Protein AF-A0A934GVJ2-F1 (afdb_monomer_lite)

Foldseek 3Di:
DDPVVLVVQLVVQLVVQLVVQQVVQQVCCCVVPVDRDGDNVRSNVRSNVRSVVVSVVVVVVVVVD

Sequence (65 aa):
MNIKALLVEFKTVFTVTFITVALVTFLWN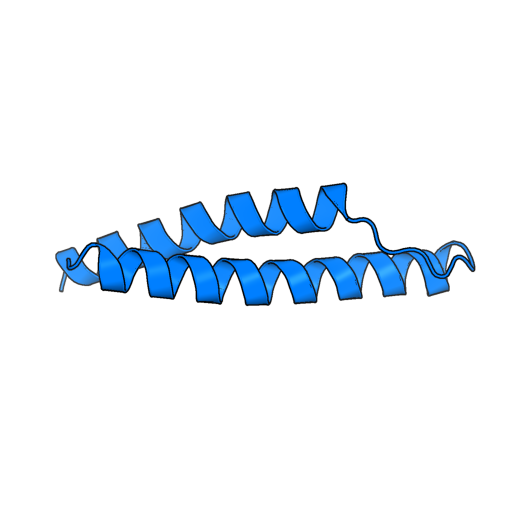LIGHGQSVVDWETSFRFATIFGVILTWVKSREARNQ

pLDDT: mean 93.27, std 7.74, range [57.25, 98.5]

Secondary structure (DSSP, 8-state):
--HHHHHHHHHHHHHHHHHHHHHHHHHHHHHHHS-----HHHHHHHHHHHHHHHHHHHHHHHHH-

Structure (mmCIF, N/CA/C/O backbone):
data_AF-A0A934GVJ2-F1
#
_entry.id   AF-A0A934GVJ2-F1
#
loop_
_atom_site.group_PDB
_atom_site.id
_atom_site.type_symbol
_atom_site.label_atom_id
_atom_site.label_alt_id
_atom_site.label_comp_id
_atom_site.label_asym_id
_atom_site.label_entity_id
_atom_site.label_seq_id
_atom_site.pdbx_PDB_ins_code
_atom_site.Cartn_x
_atom_site.Cartn_y
_atom_site.Cartn_z
_atom_site.occupancy
_atom_site.B_iso_or_equiv
_atom_site.auth_seq_id
_atom_site.auth_comp_id
_atom_site.auth_asym_id
_atom_site.auth_atom_id
_atom_site.pdbx_PDB_model_num
ATOM 1 N N . MET A 1 1 ? -17.442 -0.002 17.157 1.00 65.06 1 MET A N 1
ATOM 2 C CA . MET A 1 1 ? -16.334 0.832 16.638 1.00 65.06 1 MET A CA 1
ATOM 3 C C . MET A 1 1 ? -16.924 1.927 15.762 1.00 65.06 1 MET A C 1
ATOM 5 O O . MET A 1 1 ? -17.874 1.652 15.038 1.00 65.06 1 MET A O 1
ATOM 9 N N . ASN A 1 2 ? -16.429 3.160 15.856 1.00 84.31 2 ASN A N 1
ATOM 10 C CA . ASN A 1 2 ? -16.938 4.266 15.043 1.00 84.31 2 ASN A CA 1
ATOM 11 C C . ASN A 1 2 ? -16.545 4.043 13.570 1.00 84.31 2 ASN A C 1
ATOM 13 O O . ASN A 1 2 ? -15.363 3.863 13.282 1.00 84.31 2 ASN A O 1
ATOM 17 N N . ILE A 1 3 ? -17.510 4.074 12.644 1.00 88.06 3 ILE A N 1
ATOM 18 C CA . ILE A 1 3 ? -17.264 3.912 11.198 1.00 88.06 3 ILE A CA 1
ATOM 19 C C . ILE A 1 3 ? -16.209 4.906 10.683 1.00 88.06 3 ILE A C 1
ATOM 21 O O . ILE A 1 3 ? -15.406 4.574 9.816 1.00 88.06 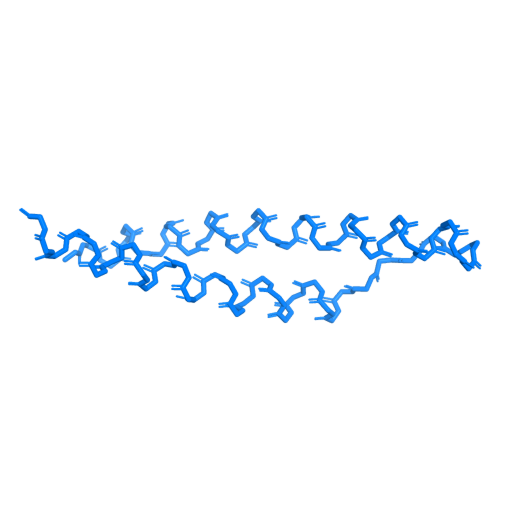3 ILE A O 1
ATOM 25 N N . LYS A 1 4 ? -16.146 6.108 11.276 1.00 90.75 4 LYS A N 1
ATOM 26 C CA . LYS A 1 4 ? -15.131 7.118 10.955 1.00 90.75 4 LYS A CA 1
ATOM 27 C C . LYS A 1 4 ? -13.725 6.645 11.325 1.00 90.75 4 LYS A C 1
ATOM 29 O O . LYS A 1 4 ? -12.803 6.862 10.551 1.00 90.75 4 LYS A O 1
ATOM 34 N N . ALA A 1 5 ? -13.568 5.973 12.467 1.00 89.56 5 ALA A N 1
ATOM 35 C CA . ALA A 1 5 ? -12.280 5.433 12.898 1.00 89.56 5 ALA A CA 1
ATOM 36 C C . ALA A 1 5 ? -11.810 4.306 11.966 1.00 89.56 5 ALA A C 1
ATOM 38 O O . ALA A 1 5 ? -10.663 4.325 11.536 1.00 89.56 5 ALA A O 1
ATOM 39 N N . LEU A 1 6 ? -12.714 3.403 11.562 1.00 90.88 6 LEU A N 1
ATOM 40 C CA . LEU A 1 6 ? -12.414 2.360 10.570 1.00 90.88 6 LEU A CA 1
ATOM 41 C C . LEU A 1 6 ? -11.966 2.945 9.227 1.00 90.88 6 LEU A C 1
ATOM 43 O O . LEU A 1 6 ? -11.004 2.468 8.637 1.00 90.88 6 LEU A O 1
ATOM 47 N N . LEU A 1 7 ? -12.642 3.993 8.748 1.00 93.88 7 LEU A N 1
ATOM 48 C CA . LEU A 1 7 ? -12.272 4.650 7.494 1.00 93.88 7 LEU A CA 1
ATOM 49 C C . LEU A 1 7 ? -10.909 5.339 7.576 1.00 93.88 7 LEU A C 1
ATOM 51 O O . LEU A 1 7 ? -10.164 5.314 6.601 1.00 93.88 7 LEU A O 1
ATOM 55 N N . VAL A 1 8 ? -10.578 5.962 8.710 1.00 94.50 8 VAL A N 1
ATOM 56 C CA . VAL A 1 8 ? -9.252 6.563 8.922 1.00 94.50 8 VAL A CA 1
ATOM 57 C C . VAL A 1 8 ? -8.178 5.479 8.956 1.00 94.50 8 VAL A C 1
ATOM 59 O O . VAL A 1 8 ? -7.162 5.623 8.286 1.00 94.50 8 VAL A O 1
ATOM 62 N N . GLU A 1 9 ? -8.412 4.374 9.663 1.00 93.44 9 GLU A N 1
ATOM 63 C CA . GLU A 1 9 ? -7.474 3.248 9.710 1.00 93.44 9 GLU A CA 1
ATOM 64 C C . GLU A 1 9 ? -7.247 2.631 8.333 1.00 93.44 9 GLU A C 1
ATOM 66 O O . GLU A 1 9 ? -6.099 2.498 7.913 1.00 93.44 9 GLU A O 1
ATOM 71 N N . PHE A 1 10 ? -8.327 2.356 7.599 1.00 95.50 10 PHE A N 1
ATOM 72 C CA . PHE A 1 10 ? -8.248 1.866 6.229 1.00 95.50 10 PHE A CA 1
ATOM 73 C C . PHE A 1 10 ? -7.437 2.807 5.345 1.00 95.50 10 PHE A C 1
ATOM 75 O O . PHE A 1 10 ? -6.519 2.355 4.669 1.00 95.50 10 PHE A O 1
ATOM 82 N N . LYS A 1 11 ? -7.725 4.116 5.371 1.00 97.38 11 LYS A N 1
ATOM 83 C CA . LYS A 1 11 ? -6.984 5.106 4.574 1.00 97.38 11 LYS A CA 1
ATOM 84 C C . LYS A 1 11 ? -5.503 5.125 4.923 1.00 97.38 11 LYS A C 1
ATOM 86 O O . LYS A 1 11 ? -4.679 5.205 4.014 1.00 97.38 11 LYS A O 1
ATOM 91 N N . THR A 1 12 ? -5.162 5.044 6.206 1.00 96.69 12 THR A N 1
ATOM 92 C CA . THR A 1 12 ? -3.768 5.026 6.658 1.00 96.69 12 THR A CA 1
ATOM 93 C C . THR A 1 12 ? -3.050 3.788 6.136 1.00 96.69 12 THR A C 1
ATOM 95 O O . THR A 1 12 ? -2.018 3.921 5.483 1.00 96.69 12 THR A O 1
ATOM 98 N N . VAL A 1 13 ? -3.615 2.597 6.356 1.00 97.25 13 VAL A N 1
ATOM 99 C CA . VAL A 1 13 ? -3.014 1.339 5.890 1.00 97.25 13 VAL A CA 1
ATOM 100 C C . VAL A 1 13 ? -2.906 1.326 4.368 1.00 97.25 13 VAL A C 1
ATOM 102 O O . VAL A 1 13 ? -1.832 1.067 3.836 1.00 97.25 13 VAL A O 1
ATOM 105 N N . PHE A 1 14 ? -3.990 1.671 3.671 1.00 98.00 14 PHE A N 1
ATOM 106 C CA . PHE A 1 14 ? -4.030 1.745 2.215 1.00 98.00 14 PHE A CA 1
ATOM 107 C C . PHE A 1 14 ? -2.926 2.656 1.672 1.00 98.00 14 PHE A C 1
ATOM 109 O O . PHE A 1 14 ? -2.171 2.243 0.799 1.00 98.00 14 PHE A O 1
ATOM 116 N N . THR A 1 15 ? -2.802 3.876 2.204 1.00 98.25 15 THR A N 1
ATOM 117 C CA . THR A 1 15 ? -1.823 4.860 1.717 1.00 98.25 15 THR A CA 1
ATOM 118 C C . THR A 1 15 ? -0.394 4.377 1.942 1.00 98.25 15 THR A C 1
ATOM 120 O O . THR A 1 15 ? 0.424 4.457 1.029 1.00 98.25 15 THR A O 1
ATOM 123 N N . VAL A 1 16 ? -0.097 3.829 3.126 1.00 98.25 16 VAL A N 1
ATOM 124 C CA . VAL A 1 16 ? 1.233 3.282 3.428 1.00 98.25 16 VAL A CA 1
ATOM 125 C C . VAL A 1 16 ? 1.559 2.129 2.482 1.00 98.25 16 VAL A C 1
ATOM 127 O O . VAL A 1 16 ? 2.588 2.169 1.815 1.00 98.25 16 VAL A O 1
ATOM 130 N N . THR A 1 17 ? 0.668 1.142 2.352 1.00 98.31 17 THR A N 1
ATOM 131 C CA . THR A 1 17 ? 0.884 0.006 1.448 1.00 98.31 17 THR A CA 1
ATOM 132 C C . THR A 1 17 ? 1.035 0.453 -0.002 1.00 98.31 17 THR A C 1
ATOM 134 O O . THR A 1 17 ? 1.928 -0.034 -0.690 1.00 98.31 17 THR A O 1
ATOM 137 N N . PHE A 1 18 ? 0.205 1.388 -0.469 1.00 98.50 18 PHE A N 1
ATOM 138 C CA . PHE A 1 18 ? 0.264 1.889 -1.839 1.00 98.50 18 PHE A CA 1
ATOM 139 C C . PHE A 1 18 ? 1.626 2.506 -2.149 1.00 98.50 18 PHE A C 1
ATOM 141 O O . PHE A 1 18 ? 2.253 2.134 -3.137 1.00 98.50 18 PHE A O 1
ATOM 148 N N . ILE A 1 19 ? 2.113 3.392 -1.276 1.00 98.50 19 ILE A N 1
ATOM 149 C CA . ILE A 1 19 ? 3.419 4.039 -1.442 1.00 98.50 19 ILE A CA 1
ATOM 150 C C . ILE A 1 19 ? 4.539 3.000 -1.381 1.00 98.50 19 ILE A C 1
ATOM 152 O O . ILE A 1 19 ? 5.432 3.015 -2.225 1.00 98.50 19 ILE A O 1
ATOM 156 N N . THR A 1 20 ? 4.491 2.071 -0.423 1.00 98.38 20 THR A N 1
ATOM 157 C CA . THR A 1 20 ? 5.503 1.017 -0.299 1.00 98.38 20 THR A CA 1
ATOM 158 C C . THR A 1 20 ? 5.576 0.158 -1.559 1.00 98.38 20 THR A C 1
ATOM 160 O O . THR A 1 20 ? 6.667 -0.049 -2.083 1.00 98.38 20 THR A O 1
ATOM 163 N N . VAL A 1 21 ? 4.444 -0.316 -2.082 1.00 98.31 21 VAL A N 1
ATOM 164 C CA . VAL A 1 21 ? 4.434 -1.177 -3.275 1.00 98.31 21 VAL A CA 1
ATOM 165 C C . VAL A 1 21 ? 4.796 -0.389 -4.533 1.00 98.31 21 VAL A C 1
ATOM 167 O O . VAL A 1 21 ? 5.545 -0.900 -5.365 1.00 98.31 21 VAL A O 1
ATOM 170 N N . ALA A 1 22 ? 4.375 0.873 -4.645 1.00 98.12 22 ALA A N 1
ATOM 171 C CA . ALA A 1 22 ? 4.788 1.742 -5.744 1.00 98.12 22 ALA A CA 1
ATOM 172 C C . ALA A 1 22 ? 6.311 1.929 -5.769 1.00 98.12 22 ALA A C 1
ATOM 174 O O . ALA A 1 22 ? 6.932 1.801 -6.821 1.00 98.12 22 ALA A O 1
ATOM 175 N N . LEU A 1 23 ? 6.932 2.154 -4.607 1.00 98.31 23 LEU A N 1
ATOM 176 C CA . LEU A 1 23 ? 8.387 2.263 -4.492 1.00 98.31 23 LEU A CA 1
ATOM 177 C C . LEU A 1 23 ? 9.093 0.940 -4.802 1.00 98.31 23 LEU A C 1
ATOM 179 O O . LEU A 1 23 ? 10.080 0.935 -5.531 1.00 98.31 23 LEU A O 1
ATOM 183 N N . VAL A 1 24 ? 8.594 -0.182 -4.279 1.00 97.75 24 VAL A N 1
ATOM 184 C CA . VAL A 1 24 ? 9.194 -1.503 -4.523 1.00 97.75 24 VAL A CA 1
ATOM 185 C C . VAL A 1 24 ? 9.136 -1.861 -6.007 1.00 97.75 24 VAL A C 1
ATOM 187 O O . VAL A 1 24 ? 10.150 -2.260 -6.574 1.00 97.75 24 VAL A O 1
ATOM 190 N N . THR A 1 25 ? 7.980 -1.681 -6.650 1.00 97.50 25 THR A N 1
ATOM 191 C CA . THR A 1 25 ? 7.808 -1.977 -8.081 1.00 97.50 25 THR A CA 1
ATOM 192 C C . THR A 1 25 ? 8.648 -1.045 -8.949 1.00 97.50 25 THR A C 1
ATOM 194 O O . THR A 1 25 ? 9.308 -1.508 -9.875 1.00 97.50 25 THR A O 1
ATOM 197 N N . PHE A 1 26 ? 8.715 0.241 -8.601 1.00 97.50 26 PHE A N 1
ATOM 198 C CA . PHE A 1 26 ? 9.592 1.202 -9.261 1.00 97.50 26 PHE A CA 1
ATOM 199 C C . PHE A 1 26 ? 11.065 0.795 -9.195 1.00 97.50 26 PHE A C 1
ATOM 201 O O . PHE A 1 26 ? 11.732 0.721 -10.224 1.00 97.50 26 PHE A O 1
ATOM 208 N N . LEU A 1 27 ? 11.580 0.512 -7.994 1.00 97.31 27 LEU A N 1
ATOM 209 C CA . LEU A 1 27 ? 12.984 0.149 -7.801 1.00 97.31 27 LEU A CA 1
ATOM 210 C C . LEU A 1 27 ? 13.319 -1.179 -8.481 1.00 97.31 27 LEU A C 1
ATOM 212 O O . LEU A 1 27 ? 14.387 -1.309 -9.077 1.00 97.31 27 LEU A O 1
ATOM 216 N N . TRP A 1 28 ? 12.399 -2.143 -8.437 1.00 96.62 28 TRP A N 1
ATOM 217 C CA . TRP A 1 28 ? 12.549 -3.414 -9.137 1.00 96.62 28 TRP A CA 1
ATOM 218 C C . TRP A 1 28 ? 12.651 -3.227 -10.655 1.00 96.62 28 TRP A C 1
ATOM 220 O O . TRP A 1 28 ? 13.544 -3.789 -11.290 1.00 96.62 28 TRP A O 1
ATOM 230 N N . ASN A 1 29 ? 11.787 -2.395 -11.239 1.00 95.38 29 ASN A N 1
ATOM 231 C CA . ASN A 1 29 ? 11.814 -2.095 -12.670 1.00 95.38 29 ASN A CA 1
ATOM 232 C C . ASN A 1 29 ? 13.060 -1.292 -13.064 1.00 95.38 29 ASN A C 1
ATOM 234 O O . ASN A 1 29 ? 13.676 -1.571 -14.095 1.00 95.38 29 ASN A O 1
ATOM 238 N N . LEU A 1 30 ? 13.482 -0.356 -12.214 1.00 96.31 30 LEU A N 1
ATOM 239 C CA . LEU A 1 30 ? 14.670 0.455 -12.446 1.00 96.31 30 LEU A CA 1
ATOM 240 C C . LEU A 1 30 ? 15.942 -0.400 -12.445 1.00 96.31 30 LEU A C 1
ATOM 242 O O . LEU A 1 30 ? 16.750 -0.289 -13.362 1.00 96.31 30 LEU A O 1
ATOM 246 N N . ILE A 1 31 ? 16.112 -1.263 -11.441 1.00 96.25 31 ILE A N 1
ATOM 247 C CA . ILE A 1 31 ? 17.327 -2.072 -11.273 1.00 96.25 31 ILE A CA 1
ATOM 248 C C . ILE A 1 31 ? 17.328 -3.280 -12.217 1.00 96.25 31 ILE A C 1
ATOM 250 O O . ILE A 1 31 ? 18.352 -3.582 -12.821 1.00 96.25 31 ILE A O 1
ATOM 254 N N . GLY A 1 32 ? 16.196 -3.977 -12.348 1.00 94.06 32 GLY A N 1
ATOM 255 C CA . GLY A 1 32 ? 16.107 -5.220 -13.117 1.00 94.06 32 GLY A CA 1
ATOM 256 C C . GLY A 1 32 ? 15.937 -5.019 -14.623 1.00 94.06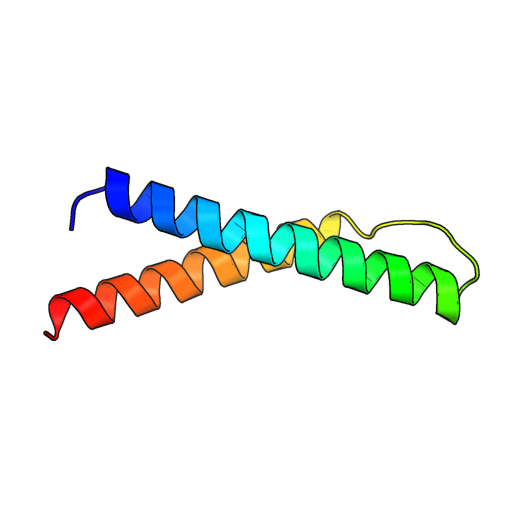 32 GLY A C 1
ATOM 257 O O . GLY A 1 32 ? 16.416 -5.838 -15.401 1.00 94.06 32 GLY A O 1
ATOM 258 N N . HIS A 1 33 ? 15.271 -3.937 -15.036 1.00 92.88 33 HIS A N 1
ATOM 259 C CA . HIS A 1 33 ? 14.885 -3.712 -16.435 1.00 92.88 33 HIS A CA 1
ATOM 260 C C . HIS A 1 33 ? 15.391 -2.375 -16.998 1.00 92.88 33 HIS A C 1
ATOM 262 O O . HIS A 1 33 ? 15.176 -2.091 -18.175 1.00 92.88 33 HIS A O 1
ATOM 268 N N . GLY A 1 34 ? 16.041 -1.534 -16.183 1.00 93.94 34 GLY A N 1
ATOM 269 C CA . GLY A 1 34 ? 16.478 -0.197 -16.596 1.00 93.94 34 GLY A CA 1
ATOM 270 C C . GLY A 1 34 ? 15.320 0.762 -16.895 1.00 93.94 34 GLY A C 1
ATOM 271 O O . GLY A 1 34 ? 15.530 1.790 -17.536 1.00 93.94 34 GLY A O 1
ATOM 272 N N . GLN A 1 35 ? 14.093 0.434 -16.469 1.00 93.88 35 GLN A N 1
ATOM 273 C CA . GLN A 1 35 ? 12.895 1.218 -16.761 1.00 93.88 35 GLN A CA 1
ATOM 274 C C . GLN A 1 35 ? 12.397 1.954 -15.519 1.00 93.88 35 GLN A C 1
ATOM 276 O O . GLN A 1 35 ? 12.099 1.355 -14.490 1.00 93.88 35 GLN A O 1
ATOM 281 N N . SER A 1 36 ? 12.246 3.272 -15.639 1.00 92.56 36 SER A N 1
ATOM 282 C CA . SER A 1 36 ? 11.740 4.151 -14.577 1.00 92.56 36 SER A CA 1
ATOM 283 C C . S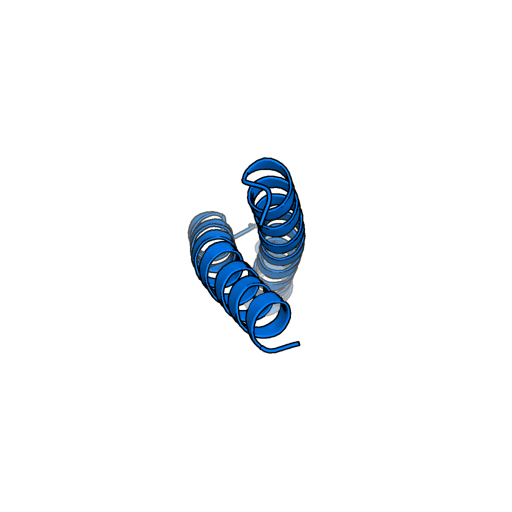ER A 1 36 ? 10.202 4.149 -14.548 1.00 92.56 36 SER A C 1
ATOM 285 O O . SER A 1 36 ? 9.562 5.171 -14.793 1.00 92.56 36 SER A O 1
ATOM 287 N N . VAL A 1 37 ? 9.595 2.975 -14.336 1.00 95.75 37 VAL A N 1
ATOM 288 C CA . VAL A 1 37 ? 8.136 2.772 -14.409 1.00 95.75 37 VAL A CA 1
ATOM 289 C C . VAL A 1 37 ? 7.610 2.157 -13.116 1.00 95.75 37 VAL A C 1
ATOM 291 O O . VAL A 1 37 ? 8.104 1.132 -12.653 1.00 95.75 37 VAL A O 1
ATOM 294 N N . VAL A 1 38 ? 6.578 2.781 -12.548 1.00 96.81 38 VAL A N 1
ATOM 295 C CA . VAL A 1 38 ? 5.814 2.261 -11.405 1.00 96.81 38 VAL A CA 1
ATOM 296 C C . VAL A 1 38 ? 4.733 1.306 -11.914 1.00 96.81 38 VAL A C 1
ATOM 298 O O . VAL A 1 38 ? 4.020 1.641 -12.861 1.00 96.81 38 VAL A O 1
ATOM 301 N N . ASP A 1 39 ? 4.555 0.160 -11.255 1.00 97.06 39 ASP A N 1
ATOM 302 C CA . ASP A 1 39 ? 3.403 -0.711 -11.507 1.00 97.06 39 ASP A CA 1
ATOM 303 C C . ASP A 1 39 ? 2.215 -0.274 -10.635 1.00 97.06 39 ASP A C 1
ATOM 305 O O . ASP A 1 39 ? 2.082 -0.637 -9.459 1.00 97.06 39 ASP A O 1
ATOM 309 N N . TRP A 1 40 ? 1.349 0.551 -11.223 1.00 97.00 40 TRP A N 1
ATOM 310 C CA . TRP A 1 40 ? 0.165 1.090 -10.557 1.00 97.00 40 TRP A CA 1
ATOM 311 C C . TRP A 1 40 ? -0.899 0.033 -10.266 1.00 97.00 40 TRP A C 1
ATOM 313 O O . TRP A 1 40 ? -1.574 0.133 -9.240 1.00 97.00 40 TRP A O 1
ATOM 323 N N . GLU A 1 41 ? -1.045 -0.972 -11.132 1.00 98.00 41 GLU A N 1
ATOM 324 C CA . GLU A 1 41 ? -2.035 -2.037 -10.960 1.00 98.00 41 GLU A CA 1
ATOM 325 C C . GLU A 1 41 ? -1.683 -2.880 -9.736 1.00 98.00 41 GLU A C 1
ATOM 327 O O . GLU A 1 41 ? -2.500 -3.024 -8.820 1.00 98.00 41 GLU A O 1
ATOM 332 N N . THR A 1 42 ? -0.436 -3.354 -9.668 1.00 97.31 42 THR A N 1
ATOM 333 C CA . THR A 1 42 ? 0.070 -4.104 -8.518 1.00 97.31 42 THR A CA 1
ATOM 334 C C . THR A 1 42 ? -0.023 -3.259 -7.248 1.00 97.31 42 THR A C 1
ATOM 336 O O . THR A 1 42 ? -0.569 -3.714 -6.241 1.00 97.31 42 THR A O 1
ATOM 339 N N . SER A 1 43 ? 0.402 -1.995 -7.294 1.00 97.75 43 SER A N 1
ATOM 340 C CA . SER A 1 43 ? 0.346 -1.098 -6.132 1.00 97.75 43 SER A CA 1
ATOM 341 C C . SER A 1 43 ? -1.076 -0.903 -5.601 1.00 97.75 43 SER A C 1
ATOM 343 O O . SER A 1 43 ? -1.313 -1.038 -4.398 1.00 97.75 43 SER A O 1
ATOM 345 N N . PHE A 1 44 ? -2.047 -0.647 -6.482 1.00 98.06 44 PHE A N 1
ATOM 346 C CA . PHE A 1 44 ? -3.444 -0.443 -6.095 1.00 98.06 44 PHE A CA 1
ATOM 347 C C . PHE A 1 44 ? -4.099 -1.727 -5.572 1.00 98.06 44 PHE A C 1
ATOM 349 O O . PHE A 1 44 ? -4.823 -1.704 -4.568 1.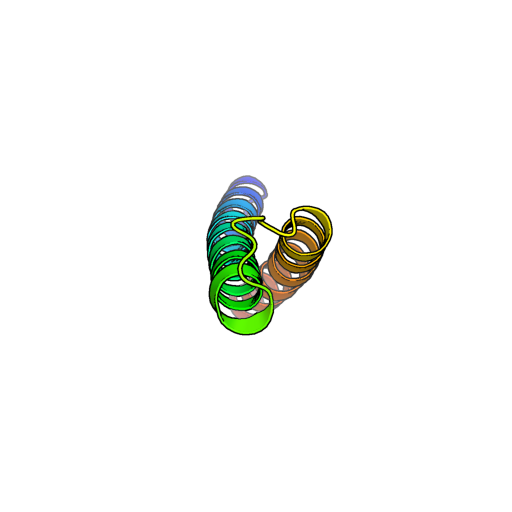00 98.06 44 PHE A O 1
ATOM 356 N N . ARG A 1 45 ? -3.817 -2.867 -6.215 1.00 98.38 45 ARG A N 1
ATOM 357 C CA . ARG A 1 45 ? -4.339 -4.176 -5.813 1.00 98.38 45 ARG A CA 1
ATOM 358 C C . ARG A 1 45 ? -3.864 -4.553 -4.413 1.00 98.38 45 ARG A C 1
ATOM 360 O O . ARG A 1 45 ? -4.683 -4.904 -3.563 1.00 98.38 45 ARG A O 1
ATOM 367 N N . PHE A 1 46 ? -2.567 -4.421 -4.147 1.00 98.00 46 PHE A N 1
ATOM 368 C CA . PHE A 1 46 ? -1.995 -4.707 -2.833 1.00 98.00 46 PHE A CA 1
ATOM 369 C C . PHE A 1 46 ? -2.500 -3.744 -1.754 1.00 98.00 46 PHE A C 1
ATOM 371 O O . PHE A 1 46 ? -2.895 -4.197 -0.679 1.00 98.00 46 PHE A O 1
ATOM 378 N N . ALA A 1 47 ? -2.560 -2.439 -2.042 1.00 98.19 47 ALA A N 1
ATOM 379 C CA . ALA A 1 47 ? -3.091 -1.440 -1.114 1.00 98.19 47 ALA A CA 1
ATOM 380 C C . ALA A 1 47 ? -4.541 -1.724 -0.708 1.00 98.19 47 ALA A C 1
ATOM 382 O O . ALA A 1 47 ? -4.891 -1.620 0.467 1.00 98.19 47 ALA A O 1
ATOM 383 N N . THR A 1 48 ? -5.372 -2.146 -1.663 1.00 97.81 48 THR A N 1
ATOM 384 C CA . THR A 1 48 ? -6.768 -2.510 -1.400 1.00 97.81 48 THR A CA 1
ATOM 385 C C . THR A 1 48 ? -6.861 -3.762 -0.529 1.00 97.81 48 THR A C 1
ATOM 387 O O . THR A 1 48 ? -7.550 -3.747 0.491 1.00 97.81 48 THR A O 1
ATOM 390 N N . ILE A 1 49 ? -6.143 -4.832 -0.891 1.00 97.75 49 ILE A N 1
ATOM 391 C CA . ILE A 1 49 ? -6.177 -6.110 -0.163 1.00 97.75 49 ILE A CA 1
ATOM 392 C C . ILE A 1 49 ? -5.692 -5.922 1.277 1.00 97.75 49 ILE A C 1
ATOM 394 O O . ILE A 1 49 ? -6.405 -6.270 2.221 1.00 97.75 49 ILE A O 1
ATOM 398 N N . PHE A 1 50 ? -4.509 -5.335 1.466 1.00 96.00 50 PHE A N 1
ATOM 399 C CA . PHE A 1 50 ? -3.951 -5.141 2.802 1.00 96.00 50 PHE A CA 1
ATOM 400 C C . PHE A 1 50 ? -4.700 -4.080 3.603 1.00 96.00 50 PHE A C 1
ATOM 402 O O . PHE A 1 50 ? -4.911 -4.276 4.799 1.00 96.00 50 PHE A O 1
ATOM 409 N N . GLY A 1 51 ? -5.180 -3.015 2.956 1.00 96.25 51 GLY A N 1
ATOM 410 C CA . GLY A 1 51 ? -6.050 -2.022 3.579 1.00 96.25 51 GLY A CA 1
ATOM 411 C C . GLY A 1 51 ? -7.275 -2.668 4.222 1.00 96.25 51 GLY A C 1
ATOM 412 O O . GLY A 1 51 ? -7.549 -2.429 5.398 1.00 96.25 51 GLY A O 1
ATOM 413 N N . VAL A 1 52 ? -7.986 -3.531 3.489 1.00 95.44 52 VAL A N 1
ATOM 414 C CA . VAL A 1 52 ? -9.173 -4.230 4.006 1.00 95.44 52 VAL A CA 1
ATOM 415 C C . VAL A 1 52 ? -8.799 -5.238 5.094 1.00 95.44 52 VAL A C 1
ATOM 417 O O . VAL A 1 52 ? -9.374 -5.195 6.183 1.00 95.44 52 VAL A O 1
ATOM 420 N N . ILE A 1 53 ? -7.832 -6.125 4.831 1.00 96.38 53 ILE A N 1
ATOM 421 C CA . ILE A 1 53 ? -7.478 -7.217 5.752 1.00 96.38 53 ILE A CA 1
ATOM 422 C C . ILE A 1 53 ? -6.954 -6.674 7.085 1.00 96.38 53 ILE A C 1
ATOM 424 O O . ILE A 1 53 ? -7.458 -7.063 8.137 1.00 96.38 53 ILE A O 1
ATOM 428 N N . LEU A 1 54 ? -5.980 -5.761 7.070 1.00 93.75 54 LEU A N 1
ATOM 429 C CA . LEU A 1 54 ? -5.345 -5.278 8.301 1.00 93.75 54 LEU A CA 1
ATOM 430 C C . LEU A 1 54 ? -6.292 -4.411 9.136 1.00 93.75 54 LEU A C 1
ATOM 432 O O . LEU A 1 54 ? -6.311 -4.525 10.360 1.00 93.75 54 LEU A O 1
ATOM 436 N N . THR A 1 55 ? -7.138 -3.604 8.489 1.00 93.38 55 THR A N 1
ATOM 437 C CA . THR A 1 55 ? -8.184 -2.846 9.196 1.00 93.38 55 THR A CA 1
ATOM 438 C C . THR A 1 55 ? -9.185 -3.791 9.859 1.00 93.38 55 THR A C 1
ATOM 440 O O . THR A 1 55 ? -9.614 -3.566 10.993 1.00 93.38 55 THR A O 1
ATOM 443 N N . TRP A 1 56 ? -9.546 -4.887 9.186 1.00 91.88 56 TRP A N 1
ATOM 444 C CA . TRP A 1 56 ? -10.444 -5.885 9.757 1.00 91.88 56 TRP A CA 1
ATOM 445 C C . TRP A 1 56 ? -9.823 -6.625 10.947 1.00 91.88 56 TRP A C 1
ATOM 447 O O . TRP A 1 56 ? -10.491 -6.767 11.974 1.00 91.88 56 TRP A O 1
ATOM 457 N N . VAL A 1 57 ? -8.553 -7.035 10.848 1.00 91.94 57 VAL A N 1
ATOM 458 C CA . VAL A 1 57 ? -7.801 -7.659 11.953 1.00 91.94 57 VAL A CA 1
ATOM 459 C C . VAL A 1 57 ? -7.778 -6.737 13.171 1.00 91.94 57 VAL A C 1
ATOM 461 O O . VAL A 1 57 ? -8.215 -7.138 14.249 1.00 91.94 57 VAL A O 1
ATOM 464 N N . LYS A 1 58 ? -7.407 -5.466 12.984 1.00 88.25 58 LYS A N 1
ATOM 465 C CA . LYS A 1 58 ? -7.392 -4.471 14.064 1.00 88.25 58 LYS A CA 1
ATOM 466 C C . LYS A 1 58 ? -8.776 -4.264 14.694 1.00 88.25 58 LYS A C 1
ATOM 468 O O . LYS A 1 58 ? -8.916 -4.166 15.912 1.00 88.25 58 LYS A O 1
ATOM 473 N N . SER A 1 59 ? -9.832 -4.268 13.878 1.00 87.38 59 SER A N 1
ATOM 474 C CA . SER A 1 59 ? -11.215 -4.188 14.365 1.00 87.38 59 SER A CA 1
ATOM 475 C C . SER A 1 59 ? -11.642 -5.403 15.197 1.00 87.38 59 SER A C 1
ATOM 477 O O . SER A 1 59 ? -12.537 -5.285 16.037 1.00 87.38 59 SER A O 1
ATOM 479 N N . ARG A 1 60 ? -11.056 -6.584 14.955 1.00 87.50 60 ARG A N 1
ATOM 480 C CA . ARG A 1 60 ? -11.294 -7.790 15.763 1.00 87.50 60 ARG A CA 1
ATOM 481 C C . ARG A 1 60 ? -10.545 -7.722 17.088 1.00 87.50 60 ARG A C 1
ATOM 483 O O . ARG A 1 60 ? -11.150 -8.033 18.108 1.00 87.50 60 ARG A O 1
ATOM 490 N N . GLU A 1 61 ? -9.292 -7.278 17.079 1.00 87.00 61 GLU A N 1
ATOM 491 C CA . GLU A 1 61 ? -8.497 -7.086 18.299 1.00 87.00 61 GLU A CA 1
ATOM 492 C C . GLU A 1 61 ? -9.185 -6.119 19.268 1.00 87.00 61 GLU A C 1
ATOM 494 O O . GLU A 1 61 ? -9.399 -6.465 20.425 1.00 87.00 61 GLU A O 1
ATOM 499 N N . ALA A 1 62 ? -9.670 -4.977 18.770 1.00 80.25 62 ALA A N 1
ATOM 500 C CA . ALA A 1 62 ? -10.371 -3.976 19.578 1.00 80.25 62 ALA A CA 1
ATOM 501 C C . ALA A 1 62 ? -11.730 -4.434 20.154 1.00 80.25 62 ALA A C 1
ATOM 503 O O . ALA A 1 62 ? -12.325 -3.706 20.940 1.00 80.25 62 ALA A O 1
ATOM 504 N N . ARG A 1 63 ? -12.276 -5.582 19.721 1.00 76.94 63 ARG A N 1
ATOM 505 C CA . ARG A 1 63 ? -13.499 -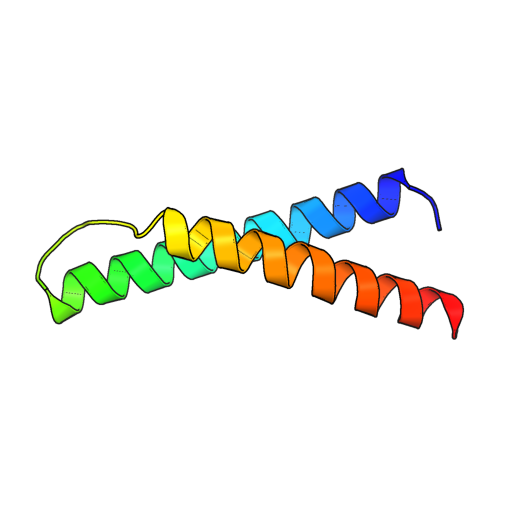6.176 20.300 1.00 76.94 63 ARG A CA 1
ATOM 506 C C . ARG A 1 63 ? -13.222 -7.265 21.331 1.00 76.94 63 ARG A C 1
ATOM 508 O O . ARG A 1 63 ? -14.142 -7.634 22.052 1.00 76.94 63 ARG A O 1
ATOM 515 N N . ASN A 1 64 ? -12.019 -7.832 21.315 1.00 72.94 64 ASN A N 1
ATOM 516 C CA . ASN A 1 64 ? -11.618 -8.926 22.195 1.00 72.94 64 ASN A CA 1
ATOM 517 C C . ASN A 1 64 ? -10.838 -8.430 23.429 1.00 72.94 64 ASN A C 1
ATOM 519 O O . ASN A 1 64 ? -10.526 -9.242 24.297 1.00 72.94 64 ASN A O 1
ATOM 523 N N . GLN A 1 65 ? -10.508 -7.135 23.477 1.00 57.25 65 GLN A N 1
ATOM 524 C CA . GLN A 1 65 ? -10.019 -6.402 24.649 1.00 57.25 65 GLN A CA 1
ATOM 525 C C . GLN A 1 65 ? -11.181 -5.682 25.331 1.00 57.25 65 GLN A C 1
ATOM 527 O O . GLN A 1 65 ? -11.153 -5.602 26.577 1.00 57.25 65 GLN A O 1
#

Radius of gyration: 14.86 Å; chains: 1; bounding box: 35×16×41 Å